Protein AF-F7LZH4-F1 (afdb_monom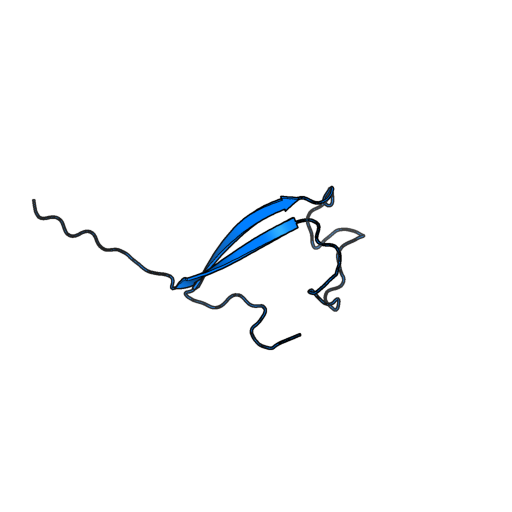er_lite)

Sequence (68 aa):
MEYGKYGVVRNNYYTLTLTKVNGNGTPWYPGGGPEDPDEEEDIDKKGAYLHFEIKVAPWIYWTTNFEI

pLDDT: mean 80.7, std 10.04, range [60.66, 94.88]

Radius of gyration: 18.07 Å; chains: 1; bounding box: 42×38×49 Å

Foldseek 3Di:
DDPPPDDDDPQKDKDKDWDDADDDDDPDDAPPDPPHDDPPDDPPDDDDRTDIDIDIDGRDDDDDDDDD

Structure (mmCIF, N/CA/C/O backbone):
data_AF-F7LZH4-F1
#
_entry.id   AF-F7LZH4-F1
#
loop_
_atom_site.group_PDB
_atom_site.id
_atom_site.type_symbol
_atom_site.label_atom_id
_atom_site.label_alt_id
_atom_site.label_comp_id
_atom_site.label_asym_id
_atom_site.label_entity_id
_atom_site.label_seq_id
_atom_site.pdbx_PDB_ins_code
_atom_site.Cartn_x
_atom_site.Cartn_y
_atom_site.Cartn_z
_atom_site.occupancy
_atom_site.B_iso_or_equiv
_atom_site.auth_seq_id
_atom_site.auth_comp_id
_atom_site.auth_asym_id
_atom_site.auth_atom_id
_atom_site.pdbx_PDB_model_num
ATOM 1 N N . MET A 1 1 ? 6.923 -17.061 -3.378 1.00 68.50 1 MET A N 1
ATOM 2 C CA . MET A 1 1 ? 6.040 -16.122 -2.653 1.00 68.50 1 MET A CA 1
ATOM 3 C C . MET A 1 1 ? 5.446 -16.784 -1.419 1.00 68.50 1 MET A C 1
ATOM 5 O O . MET A 1 1 ? 5.094 -17.956 -1.480 1.00 68.50 1 MET A O 1
ATOM 9 N N . GLU A 1 2 ? 5.343 -16.046 -0.315 1.00 77.50 2 GLU A N 1
ATOM 10 C CA . GLU A 1 2 ? 4.680 -16.489 0.919 1.00 77.50 2 GLU A CA 1
ATOM 11 C C . GLU A 1 2 ? 3.181 -16.148 0.878 1.00 77.50 2 GLU A C 1
ATOM 13 O O . GLU A 1 2 ? 2.792 -15.077 0.403 1.00 77.50 2 GLU A O 1
ATOM 18 N N . TYR A 1 3 ? 2.330 -17.059 1.358 1.00 77.56 3 TYR A N 1
ATOM 19 C CA . TYR A 1 3 ? 0.881 -16.855 1.377 1.00 77.56 3 TYR A CA 1
ATOM 20 C C . TYR A 1 3 ? 0.498 -15.718 2.336 1.00 77.56 3 TYR A C 1
ATOM 22 O O . TYR A 1 3 ? 0.946 -15.687 3.478 1.00 77.56 3 TYR A O 1
ATOM 30 N N . GLY A 1 4 ? -0.344 -14.787 1.879 1.00 81.94 4 GLY A N 1
ATOM 31 C CA . GLY A 1 4 ? -0.787 -13.632 2.672 1.00 81.94 4 GLY A CA 1
ATOM 32 C C . GLY A 1 4 ? 0.144 -12.414 2.631 1.00 81.94 4 GLY A C 1
ATOM 33 O O . GLY A 1 4 ? -0.200 -11.381 3.198 1.00 81.94 4 GLY A O 1
ATOM 34 N N . LYS A 1 5 ? 1.282 -12.493 1.926 1.00 85.12 5 LYS A N 1
ATOM 35 C CA . LYS A 1 5 ? 2.202 -11.358 1.743 1.00 85.12 5 LYS A CA 1
ATOM 36 C C . LYS A 1 5 ? 1.60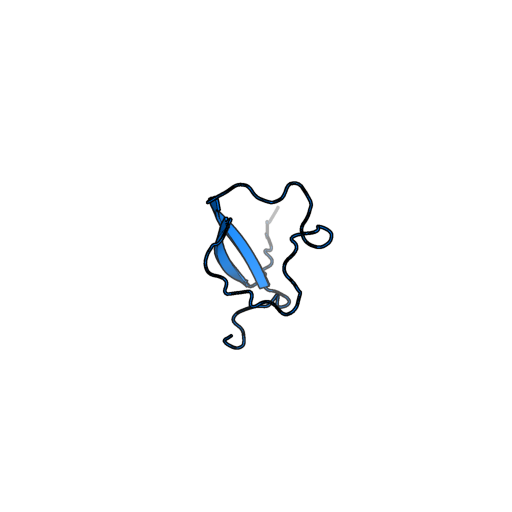0 -10.224 0.901 1.00 85.12 5 LYS A C 1
ATOM 38 O O . LYS A 1 5 ? 1.901 -9.057 1.137 1.00 85.12 5 LYS A O 1
ATOM 43 N N . TYR A 1 6 ? 0.738 -10.566 -0.055 1.00 87.75 6 TYR A N 1
ATOM 44 C CA . TYR A 1 6 ? 0.087 -9.620 -0.959 1.00 87.75 6 TYR A CA 1
ATOM 45 C C . TYR A 1 6 ? -1.422 -9.814 -0.952 1.00 87.75 6 TYR A C 1
ATOM 47 O O . TYR A 1 6 ? -1.914 -10.941 -0.901 1.00 87.75 6 TYR A O 1
ATOM 55 N N . GLY A 1 7 ? -2.153 -8.705 -1.029 1.00 89.25 7 GLY A N 1
ATOM 56 C CA . GLY A 1 7 ? -3.604 -8.708 -1.130 1.00 89.25 7 GLY A CA 1
ATOM 57 C C . GLY A 1 7 ? -4.237 -7.480 -0.490 1.00 89.25 7 GLY A C 1
ATOM 58 O O . GLY A 1 7 ? -3.684 -6.870 0.426 1.00 89.25 7 GLY A O 1
ATOM 59 N N . VAL A 1 8 ? -5.431 -7.146 -0.968 1.00 91.81 8 VAL A N 1
ATOM 60 C CA . VAL A 1 8 ? -6.296 -6.128 -0.369 1.00 91.81 8 VAL A CA 1
ATOM 61 C C . VAL A 1 8 ? -7.499 -6.844 0.226 1.00 91.81 8 VAL A C 1
ATOM 63 O O . VAL A 1 8 ? -8.281 -7.478 -0.481 1.00 91.81 8 VAL A O 1
ATOM 66 N N . VAL A 1 9 ? -7.629 -6.774 1.547 1.00 93.75 9 VAL A N 1
ATOM 67 C CA . VAL A 1 9 ? -8.663 -7.472 2.310 1.00 93.75 9 VAL A CA 1
ATOM 68 C C . VAL A 1 9 ? -9.688 -6.458 2.803 1.00 93.75 9 VAL A C 1
ATOM 70 O O . VAL A 1 9 ? -9.342 -5.379 3.285 1.00 93.75 9 VAL A O 1
ATOM 73 N N . ARG A 1 10 ? -10.972 -6.815 2.703 1.00 93.69 10 ARG A N 1
ATOM 74 C CA . ARG A 1 10 ? -12.094 -5.973 3.150 1.00 93.69 10 ARG A CA 1
ATOM 75 C C . ARG A 1 10 ? -11.904 -5.475 4.591 1.00 93.69 10 ARG A C 1
ATOM 77 O O . ARG A 1 10 ? -11.378 -6.205 5.426 1.00 93.69 10 ARG A O 1
ATOM 84 N N . ASN A 1 11 ? -12.393 -4.267 4.879 1.00 92.62 11 ASN A N 1
ATOM 85 C CA . ASN A 1 11 ? -12.367 -3.644 6.211 1.00 92.62 11 ASN A CA 1
ATOM 86 C C . ASN A 1 11 ? -10.960 -3.383 6.797 1.00 92.62 11 ASN A C 1
ATOM 88 O O . ASN A 1 11 ? -10.799 -3.266 8.012 1.00 92.62 11 ASN A O 1
ATOM 92 N N . ASN A 1 12 ? -9.947 -3.273 5.937 1.00 93.12 12 ASN A N 1
ATOM 93 C CA . ASN A 1 12 ? -8.602 -2.842 6.306 1.00 93.12 12 ASN A CA 1
ATOM 94 C C . ASN A 1 12 ? -8.286 -1.498 5.645 1.00 93.12 12 ASN A C 1
ATOM 96 O O . ASN A 1 12 ? -8.702 -1.233 4.517 1.00 93.12 12 ASN A O 1
ATOM 100 N N . TYR A 1 13 ? -7.534 -0.666 6.354 1.00 92.50 13 TYR A N 1
ATOM 101 C CA . TYR A 1 13 ? -7.007 0.602 5.879 1.00 92.50 13 TYR A CA 1
ATOM 102 C C . TYR A 1 13 ? -5.513 0.439 5.586 1.00 92.50 13 TYR A C 1
ATOM 104 O O . TYR A 1 13 ? -4.727 0.138 6.487 1.00 92.50 13 TYR A O 1
ATOM 112 N N . TYR A 1 14 ? -5.135 0.613 4.319 1.00 94.88 14 TYR A N 1
ATOM 113 C CA . TYR A 1 14 ? -3.763 0.463 3.835 1.00 94.88 14 TYR A CA 1
ATOM 114 C C . TYR A 1 14 ? -3.146 1.844 3.616 1.00 94.88 14 TYR A C 1
ATOM 116 O O . TYR A 1 14 ? -3.540 2.573 2.708 1.00 94.88 14 TYR A O 1
ATOM 124 N N . THR A 1 15 ? -2.162 2.196 4.434 1.00 93.50 15 THR A N 1
ATOM 125 C CA . THR A 1 15 ? -1.401 3.441 4.301 1.00 93.50 15 THR A CA 1
ATOM 126 C C . THR A 1 15 ? -0.093 3.149 3.585 1.00 93.50 15 THR A C 1
ATOM 128 O O . THR A 1 15 ? 0.708 2.352 4.072 1.00 93.50 15 THR A O 1
ATOM 131 N N . LEU A 1 16 ? 0.132 3.809 2.449 1.00 94.00 16 LEU A N 1
ATOM 132 C CA . LEU A 1 16 ? 1.371 3.724 1.682 1.00 94.00 16 LEU A CA 1
ATOM 133 C C . LEU A 1 16 ? 2.139 5.036 1.848 1.00 94.00 16 LEU A C 1
ATOM 135 O O . LEU A 1 16 ? 1.701 6.082 1.371 1.00 94.00 16 LEU A O 1
ATOM 139 N N . THR A 1 17 ? 3.295 4.979 2.499 1.00 91.88 17 THR A N 1
ATOM 140 C CA . THR A 1 17 ? 4.190 6.128 2.658 1.00 91.88 17 THR A CA 1
ATOM 141 C C . THR A 1 17 ? 5.348 5.992 1.684 1.00 91.88 17 THR A C 1
ATOM 143 O O . THR A 1 17 ? 6.181 5.099 1.829 1.00 91.88 17 THR A O 1
ATOM 146 N N . LEU A 1 18 ? 5.422 6.878 0.691 1.00 90.12 18 LEU A N 1
ATOM 147 C CA . LEU A 1 18 ? 6.565 6.943 -0.219 1.00 90.12 18 LEU A CA 1
ATOM 148 C C . LEU A 1 18 ? 7.763 7.561 0.510 1.00 90.12 18 LEU A C 1
ATOM 150 O O . LEU A 1 18 ? 7.709 8.723 0.905 1.00 90.12 18 LEU A O 1
ATOM 154 N N . THR A 1 19 ? 8.848 6.807 0.671 1.00 89.44 19 THR A N 1
ATOM 155 C CA . THR A 1 19 ? 10.052 7.286 1.370 1.00 89.44 19 THR A CA 1
ATOM 156 C C . THR A 1 19 ? 11.175 7.670 0.414 1.00 89.44 19 THR A C 1
ATOM 158 O O . THR A 1 19 ? 11.965 8.561 0.724 1.00 89.44 19 THR A O 1
ATOM 161 N N . LYS A 1 20 ? 11.266 7.020 -0.754 1.00 86.62 20 LYS A N 1
ATOM 162 C CA . LYS A 1 20 ? 12.330 7.279 -1.731 1.00 86.62 20 LYS A CA 1
ATOM 163 C C . LYS A 1 20 ? 11.892 6.971 -3.159 1.00 86.62 20 LYS A C 1
ATOM 165 O O . LYS A 1 20 ? 11.155 6.020 -3.396 1.00 86.62 20 LYS A O 1
ATOM 170 N N . VAL A 1 21 ? 12.429 7.735 -4.108 1.00 88.62 21 VAL A N 1
ATOM 171 C CA . VAL A 1 21 ? 12.335 7.490 -5.553 1.00 88.62 21 VAL A CA 1
ATOM 172 C C . VAL A 1 21 ? 13.753 7.259 -6.080 1.00 88.62 21 VAL A C 1
ATOM 174 O O . VAL A 1 21 ? 14.631 8.087 -5.847 1.00 88.62 21 VAL A O 1
ATOM 177 N N . ASN A 1 22 ? 14.006 6.119 -6.723 1.00 83.31 22 ASN A N 1
ATOM 178 C CA . ASN A 1 22 ? 15.343 5.699 -7.169 1.00 83.31 22 ASN A CA 1
ATOM 179 C C . ASN A 1 22 ? 15.579 5.866 -8.683 1.00 83.31 22 ASN A C 1
ATOM 181 O O . ASN A 1 22 ? 16.669 5.549 -9.151 1.00 83.31 22 ASN A O 1
ATOM 185 N N . GLY A 1 23 ? 14.604 6.362 -9.447 1.00 81.25 23 GLY A N 1
ATOM 186 C CA . GLY A 1 23 ? 14.748 6.562 -10.889 1.00 81.25 23 GLY A CA 1
ATOM 187 C C . GLY A 1 23 ? 13.540 7.242 -11.520 1.00 81.25 23 GLY A C 1
ATOM 188 O O . GLY A 1 23 ? 12.534 7.496 -10.856 1.00 81.25 23 GLY A O 1
ATOM 189 N N . ASN A 1 24 ? 13.651 7.540 -12.811 1.00 80.06 24 ASN A N 1
ATOM 190 C CA . ASN A 1 24 ? 12.524 7.961 -13.631 1.00 80.06 24 ASN A CA 1
ATOM 191 C C . ASN A 1 24 ? 11.548 6.790 -13.798 1.00 80.06 24 ASN A C 1
ATOM 193 O O . ASN A 1 24 ? 11.961 5.675 -14.102 1.00 80.06 24 ASN A O 1
ATOM 197 N N . GLY A 1 25 ? 10.259 7.049 -13.580 1.00 79.12 25 GLY A N 1
ATOM 198 C CA . GLY A 1 25 ? 9.206 6.105 -13.946 1.00 79.12 25 GLY A CA 1
ATOM 199 C C . GLY A 1 25 ? 8.987 6.065 -15.460 1.00 79.12 25 GLY A C 1
ATOM 200 O O . GLY A 1 25 ? 9.736 6.665 -16.236 1.00 79.12 25 GLY A O 1
ATOM 201 N N . THR A 1 26 ? 7.920 5.394 -15.876 1.00 80.38 26 THR A N 1
ATOM 202 C CA . THR A 1 26 ? 7.477 5.371 -17.270 1.00 80.38 26 THR A CA 1
ATOM 203 C C . THR A 1 26 ? 6.674 6.636 -17.604 1.00 80.38 26 THR A C 1
ATOM 205 O O . THR A 1 26 ? 5.948 7.153 -16.751 1.00 80.38 26 THR A O 1
ATOM 208 N N . PRO A 1 27 ? 6.772 7.167 -18.836 1.00 81.00 27 PRO A N 1
ATOM 209 C CA . PRO A 1 27 ? 5.969 8.312 -19.265 1.00 81.00 27 PRO A CA 1
ATOM 210 C C . PRO A 1 27 ? 4.504 7.951 -19.579 1.00 81.00 27 PRO A C 1
ATOM 212 O O . PRO A 1 27 ? 3.677 8.846 -19.737 1.00 81.00 27 PRO A O 1
ATOM 215 N N . TRP A 1 28 ? 4.173 6.661 -19.663 1.00 77.75 28 TRP A N 1
ATOM 216 C CA . TRP A 1 28 ? 2.811 6.130 -19.784 1.00 77.75 28 TRP A CA 1
ATOM 217 C C . TRP A 1 28 ? 2.340 5.509 -18.461 1.00 77.75 28 TRP A C 1
ATOM 219 O O . TRP A 1 28 ? 3.155 5.137 -17.611 1.00 77.75 28 TRP A O 1
ATOM 229 N N . TYR A 1 29 ? 1.019 5.385 -18.298 1.00 75.25 29 TYR A N 1
ATOM 230 C CA . TYR A 1 29 ? 0.428 4.680 -17.161 1.00 75.25 29 TYR A CA 1
ATOM 231 C C . TYR A 1 29 ? 0.736 3.173 -17.217 1.00 75.25 29 TYR A C 1
ATOM 233 O O . TYR A 1 29 ? 0.694 2.610 -18.311 1.00 75.25 29 TYR A O 1
ATOM 241 N N . PRO A 1 30 ? 0.993 2.522 -16.065 1.00 74.44 30 PRO A N 1
ATOM 242 C CA . PRO A 1 30 ? 1.145 1.070 -16.002 1.00 74.44 30 PRO A CA 1
ATOM 243 C C . PRO A 1 30 ? -0.119 0.344 -16.494 1.00 74.44 30 PRO A C 1
ATOM 245 O O . PRO A 1 30 ? -1.228 0.742 -16.129 1.00 74.44 30 PRO A O 1
ATOM 248 N N . GLY A 1 31 ? 0.044 -0.726 -17.272 1.00 68.12 31 GLY A N 1
ATOM 249 C CA . GLY A 1 31 ? -1.027 -1.606 -17.772 1.00 68.12 31 GLY A CA 1
ATOM 250 C C . GLY A 1 31 ? -1.502 -1.358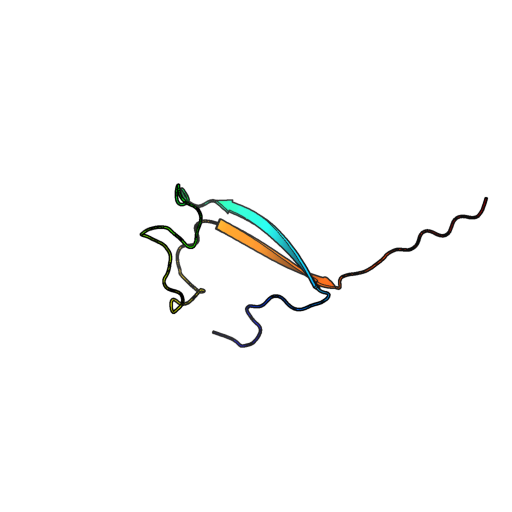 -19.217 1.00 68.12 31 GLY A C 1
ATOM 251 O O . GLY A 1 31 ? -2.552 -1.865 -19.605 1.00 68.12 31 GLY A O 1
ATOM 252 N N . GLY A 1 32 ? -0.776 -0.576 -20.016 1.00 63.62 32 GLY A N 1
ATOM 253 C CA . GLY A 1 32 ? -1.032 -0.383 -21.449 1.00 63.62 32 GLY A CA 1
ATOM 254 C C . GLY A 1 32 ? 0.169 0.091 -22.282 1.00 63.62 32 GLY A C 1
ATOM 255 O O . GLY A 1 32 ? -0.019 0.564 -23.403 1.00 63.62 32 GLY A O 1
ATOM 256 N N . GLY A 1 33 ? 1.385 0.024 -21.747 1.00 65.38 33 GLY A N 1
ATOM 257 C CA . GLY A 1 33 ? 2.625 0.418 -22.399 1.00 65.38 33 GLY A CA 1
ATOM 258 C C . GLY A 1 33 ? 3.504 -0.762 -22.833 1.00 65.38 33 GLY A C 1
ATOM 259 O O . GLY A 1 33 ? 3.314 -1.893 -22.397 1.00 65.38 33 GLY A O 1
ATOM 260 N N . PRO A 1 34 ? 4.500 -0.502 -23.695 1.00 66.25 34 PRO A N 1
ATOM 261 C CA . PRO A 1 34 ? 5.351 -1.541 -24.282 1.00 66.25 34 PRO A CA 1
ATOM 262 C C . PRO A 1 34 ? 6.343 -2.185 -23.300 1.00 66.25 34 PRO A C 1
ATOM 264 O O . PRO A 1 34 ? 6.919 -3.216 -23.631 1.00 66.25 34 PRO A O 1
ATOM 267 N N . GLU A 1 35 ? 6.563 -1.582 -22.127 1.00 67.94 35 GLU A N 1
ATOM 268 C CA . GLU A 1 35 ? 7.459 -2.095 -21.074 1.00 67.94 35 GLU A CA 1
ATOM 269 C C . GLU A 1 35 ? 6.693 -2.495 -19.804 1.00 67.94 35 GLU A C 1
ATOM 271 O O . GLU A 1 35 ? 7.276 -2.541 -18.718 1.00 67.94 35 GLU A O 1
ATOM 276 N N . ASP A 1 36 ? 5.380 -2.718 -19.902 1.00 67.75 36 ASP A N 1
ATOM 277 C CA . ASP A 1 36 ? 4.646 -3.214 -18.746 1.00 67.75 36 ASP A CA 1
ATOM 278 C C . ASP A 1 36 ? 5.099 -4.627 -18.376 1.00 67.75 36 ASP A C 1
ATOM 280 O O . ASP A 1 36 ? 5.329 -5.449 -19.266 1.00 67.75 36 ASP A O 1
ATOM 284 N N . PRO A 1 37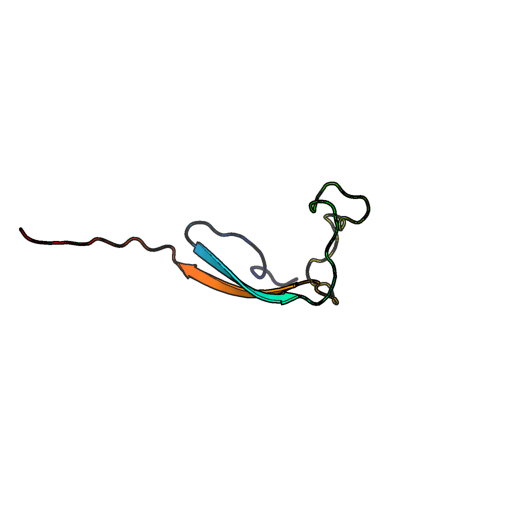 ? 5.246 -4.911 -17.071 1.00 66.88 37 PRO A N 1
ATOM 285 C CA . PRO A 1 37 ? 5.585 -6.248 -16.620 1.00 66.88 37 PRO A CA 1
ATOM 286 C C . PRO A 1 37 ? 4.470 -7.224 -17.008 1.00 66.88 37 PRO A C 1
ATOM 288 O O . PRO A 1 37 ? 3.286 -6.908 -16.855 1.00 66.88 37 PRO A O 1
ATOM 291 N N . ASP A 1 38 ? 4.853 -8.409 -17.481 1.00 70.75 38 ASP A N 1
ATOM 292 C CA . ASP A 1 38 ? 3.901 -9.485 -17.756 1.00 70.75 38 ASP A CA 1
ATOM 293 C C . ASP A 1 38 ? 3.185 -9.889 -16.456 1.00 70.75 38 ASP A C 1
ATOM 295 O O . ASP A 1 38 ? 3.787 -9.916 -15.380 1.00 70.75 38 ASP A O 1
ATOM 299 N N . GLU A 1 39 ? 1.901 -10.251 -16.544 1.00 66.62 39 GLU A N 1
ATOM 300 C CA . GLU A 1 39 ? 1.092 -10.640 -15.373 1.00 66.62 39 GLU A CA 1
ATOM 301 C C . GLU A 1 39 ? 1.663 -11.855 -14.613 1.00 66.62 39 GLU A C 1
ATOM 303 O O . GLU A 1 39 ? 1.378 -12.040 -13.430 1.00 66.62 39 GLU A O 1
ATOM 308 N N . GLU A 1 40 ? 2.480 -12.677 -15.280 1.00 66.62 40 GLU A N 1
ATOM 309 C CA . GLU A 1 40 ? 3.146 -13.849 -14.700 1.00 66.62 40 GLU A CA 1
ATOM 310 C C . GLU A 1 40 ? 4.466 -13.519 -13.984 1.00 66.62 40 GLU A C 1
ATOM 312 O O . GLU A 1 40 ? 5.040 -14.384 -13.314 1.00 66.62 40 GLU A O 1
ATOM 317 N N . GLU A 1 41 ? 4.979 -12.292 -14.109 1.00 70.94 41 GLU A N 1
ATOM 318 C CA . GLU A 1 41 ? 6.239 -11.926 -13.475 1.00 70.94 41 GLU A CA 1
ATOM 319 C C . GLU A 1 41 ? 6.103 -11.783 -11.956 1.00 70.94 41 GLU A C 1
ATOM 321 O O . GLU A 1 41 ? 5.176 -11.175 -11.420 1.00 70.94 41 GLU A O 1
ATOM 326 N N . ASP A 1 42 ? 7.098 -12.317 -11.243 1.00 71.25 42 ASP A N 1
ATOM 327 C CA . ASP A 1 42 ? 7.161 -12.212 -9.791 1.00 71.25 42 ASP A CA 1
ATOM 328 C C . ASP A 1 42 ? 7.240 -10.735 -9.372 1.00 71.25 42 ASP A C 1
ATO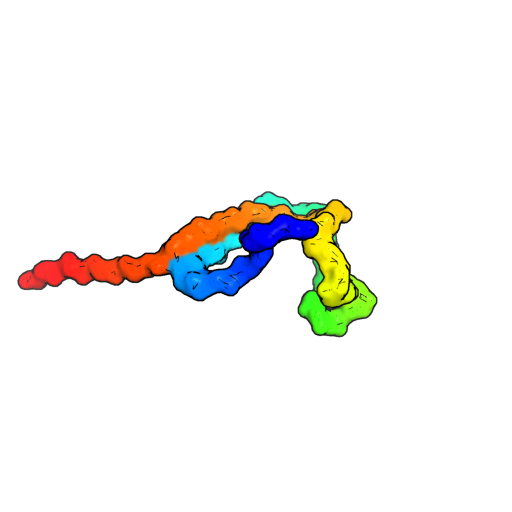M 330 O O . ASP A 1 42 ? 8.101 -9.980 -9.828 1.00 71.25 42 ASP A O 1
ATOM 334 N N . ILE A 1 43 ? 6.342 -10.330 -8.480 1.00 75.56 43 ILE A N 1
ATOM 335 C CA . ILE A 1 43 ? 6.288 -8.991 -7.887 1.00 75.56 43 ILE A CA 1
ATOM 336 C C . ILE A 1 43 ? 7.471 -8.706 -6.947 1.00 75.56 43 ILE A C 1
ATOM 338 O O . ILE A 1 43 ? 7.781 -7.543 -6.688 1.00 75.56 43 ILE A O 1
ATOM 342 N N . ASP A 1 44 ? 8.176 -9.732 -6.463 1.00 74.88 44 ASP A N 1
ATOM 343 C CA . ASP A 1 44 ? 9.385 -9.615 -5.637 1.00 74.88 44 ASP A CA 1
ATOM 344 C C . ASP A 1 44 ? 10.660 -9.338 -6.468 1.00 74.88 44 ASP A C 1
ATOM 346 O O . ASP A 1 44 ? 11.679 -10.028 -6.351 1.00 74.88 44 ASP A O 1
ATOM 350 N N . LYS A 1 45 ? 10.653 -8.299 -7.314 1.00 71.31 45 LYS A N 1
ATOM 351 C CA . LYS A 1 45 ? 11.827 -7.958 -8.140 1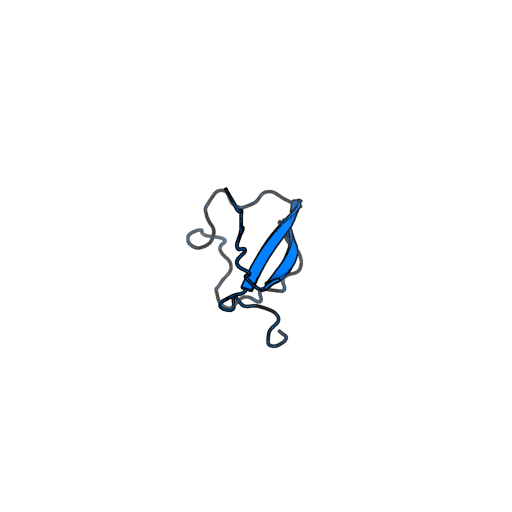.00 71.31 45 LYS A CA 1
ATOM 352 C C . LYS A 1 45 ? 12.885 -7.152 -7.390 1.00 71.31 45 LYS A C 1
ATOM 354 O O . LYS A 1 45 ? 12.604 -6.248 -6.601 1.00 71.31 45 LYS A O 1
ATOM 359 N N . LYS A 1 46 ? 14.152 -7.419 -7.722 1.00 60.66 46 LYS A N 1
ATOM 360 C CA . LYS A 1 46 ? 15.290 -6.583 -7.316 1.00 60.66 46 LYS A CA 1
ATOM 361 C C . LYS A 1 46 ? 15.401 -5.382 -8.259 1.00 60.66 46 LYS A C 1
ATOM 363 O O . LYS A 1 46 ? 15.679 -5.565 -9.435 1.00 60.66 46 LYS A O 1
ATOM 368 N N . GLY A 1 47 ? 15.234 -4.170 -7.726 1.00 64.56 47 GLY A N 1
ATOM 369 C CA . GLY A 1 47 ? 15.361 -2.918 -8.490 1.00 64.56 47 GLY A CA 1
ATOM 370 C C . GLY A 1 47 ? 14.090 -2.071 -8.472 1.00 64.56 47 GLY A C 1
ATOM 371 O O . GLY A 1 47 ? 13.504 -1.806 -9.512 1.00 64.56 47 GLY A O 1
ATOM 372 N N . ALA A 1 48 ? 13.643 -1.662 -7.282 1.00 69.75 48 ALA A N 1
ATOM 373 C CA . ALA A 1 48 ? 12.414 -0.888 -7.133 1.00 69.75 48 ALA A CA 1
ATOM 374 C C . ALA A 1 48 ? 12.602 0.592 -7.523 1.00 69.75 48 ALA A C 1
ATOM 376 O O . ALA A 1 48 ? 13.493 1.271 -6.997 1.00 69.75 48 ALA A O 1
ATOM 377 N N . TYR A 1 49 ? 11.710 1.104 -8.380 1.00 81.25 49 TYR A N 1
ATOM 378 C CA . TYR A 1 49 ? 11.610 2.530 -8.728 1.00 81.25 49 TYR A CA 1
ATOM 379 C C . TYR A 1 49 ? 11.237 3.392 -7.520 1.00 81.25 49 TYR A C 1
ATOM 381 O O . TYR A 1 49 ? 11.753 4.497 -7.346 1.00 81.25 49 TYR A O 1
ATOM 389 N N . LEU A 1 50 ? 10.352 2.866 -6.672 1.00 85.88 50 LEU A N 1
ATOM 390 C CA . LEU A 1 50 ? 9.789 3.544 -5.515 1.00 85.88 50 LEU A CA 1
ATOM 391 C C . LEU A 1 50 ? 10.003 2.693 -4.268 1.00 85.88 50 LEU A C 1
ATOM 393 O O . LEU A 1 50 ? 9.846 1.473 -4.297 1.00 85.88 50 LEU A O 1
ATOM 397 N N . HIS A 1 51 ? 10.343 3.345 -3.165 1.00 86.62 51 HIS A N 1
ATOM 398 C CA . HIS A 1 51 ? 10.421 2.721 -1.857 1.00 86.62 51 HIS A CA 1
ATOM 399 C C . HIS A 1 51 ? 9.214 3.152 -1.032 1.00 86.62 51 HIS A C 1
ATOM 401 O O . HIS A 1 51 ? 9.056 4.338 -0.737 1.00 86.62 51 HIS A O 1
ATOM 407 N N . PHE A 1 52 ? 8.382 2.186 -0.655 1.00 87.25 52 PHE A N 1
ATOM 408 C CA . PHE A 1 52 ? 7.203 2.412 0.168 1.00 87.25 52 PHE A CA 1
ATOM 409 C C . PHE A 1 52 ? 7.348 1.739 1.527 1.00 87.25 52 PHE A C 1
ATOM 411 O O . PHE A 1 52 ? 7.781 0.594 1.625 1.00 87.25 52 PHE A O 1
ATOM 418 N N . GLU A 1 53 ? 6.912 2.439 2.564 1.00 90.44 53 GLU A N 1
ATOM 419 C CA . GLU A 1 53 ? 6.543 1.839 3.839 1.00 90.44 53 GLU A CA 1
ATOM 420 C C . GLU A 1 53 ? 5.025 1.618 3.826 1.00 90.44 53 GLU A C 1
ATOM 422 O O . GLU A 1 53 ? 4.259 2.566 3.645 1.00 90.44 53 GLU A O 1
ATOM 427 N N . ILE A 1 54 ? 4.584 0.370 3.994 1.00 91.56 54 ILE A N 1
ATOM 428 C CA . ILE A 1 54 ? 3.162 0.009 3.980 1.00 91.56 54 ILE A CA 1
ATOM 429 C C . ILE A 1 54 ? 2.729 -0.347 5.399 1.00 91.56 54 ILE A C 1
ATOM 431 O O . ILE A 1 54 ? 3.326 -1.212 6.039 1.00 91.56 54 ILE A O 1
ATOM 435 N N . LYS A 1 55 ? 1.671 0.305 5.888 1.00 93.06 55 LYS A N 1
ATOM 436 C CA . LYS A 1 55 ? 1.044 0.014 7.183 1.00 93.06 55 LYS A CA 1
ATOM 437 C C . LYS A 1 55 ? -0.401 -0.398 6.974 1.00 93.06 55 LYS A C 1
ATOM 439 O O . LYS A 1 55 ? -1.125 0.249 6.221 1.00 93.06 55 LYS A O 1
ATOM 444 N N . VAL A 1 56 ? -0.818 -1.452 7.666 1.00 92.81 56 VAL A N 1
ATOM 445 C CA . VAL A 1 56 ? -2.192 -1.961 7.625 1.00 92.81 56 VAL A CA 1
ATOM 446 C C . VAL A 1 56 ? -2.818 -1.771 8.998 1.00 92.81 56 VAL A C 1
ATOM 448 O O . VAL A 1 56 ? -2.248 -2.190 10.004 1.00 92.81 56 VAL A O 1
ATOM 451 N N . ALA A 1 57 ? -3.977 -1.123 9.039 1.00 92.06 57 ALA A N 1
ATOM 452 C CA . ALA A 1 57 ? -4.752 -0.890 10.251 1.00 92.06 57 ALA A CA 1
ATOM 453 C C . ALA A 1 57 ? -6.213 -1.325 10.042 1.00 92.06 57 ALA A C 1
ATOM 455 O O . ALA A 1 57 ? -6.688 -1.337 8.905 1.00 92.06 57 ALA A O 1
ATOM 456 N N . PRO A 1 58 ? -6.957 -1.670 11.106 1.00 92.38 58 PRO A N 1
ATOM 457 C CA . PRO A 1 58 ? -8.389 -1.918 10.984 1.00 92.38 58 PRO A CA 1
ATOM 458 C C . PRO A 1 58 ? -9.123 -0.636 10.572 1.00 92.38 58 PRO A C 1
ATOM 460 O O . PRO A 1 58 ? -8.813 0.453 11.061 1.00 92.38 58 PRO A O 1
ATOM 463 N N . TRP A 1 59 ? -10.124 -0.760 9.699 1.00 91.44 59 TRP A N 1
ATOM 464 C CA . TRP A 1 59 ? -11.009 0.364 9.402 1.00 91.44 59 TRP A CA 1
ATOM 465 C C . TRP A 1 59 ? -11.960 0.582 10.583 1.00 91.44 59 TRP A C 1
ATOM 467 O O . TRP A 1 59 ? -12.772 -0.283 10.913 1.00 91.44 59 TRP A O 1
ATOM 477 N N . ILE A 1 60 ? -11.833 1.738 11.233 1.00 90.12 60 ILE A N 1
ATOM 478 C CA . ILE A 1 60 ? -12.641 2.137 12.390 1.00 90.12 60 ILE A CA 1
ATOM 479 C C . ILE A 1 60 ? -13.573 3.303 12.047 1.00 90.12 60 ILE A C 1
ATOM 481 O O . ILE A 1 60 ? -13.272 4.113 11.170 1.00 90.12 60 ILE A O 1
ATOM 485 N N . TYR A 1 61 ? -14.691 3.398 12.766 1.00 85.88 61 TYR A N 1
ATOM 486 C CA . TYR A 1 61 ? -15.572 4.567 12.772 1.00 85.88 61 TYR A CA 1
ATOM 487 C C . TYR A 1 61 ? -15.438 5.304 14.108 1.00 85.88 61 TYR A C 1
ATOM 489 O O . TYR A 1 61 ? -15.054 4.706 15.116 1.00 85.88 61 TYR A O 1
ATOM 497 N N . TRP A 1 62 ? -15.763 6.594 14.128 1.00 81.88 62 TRP A N 1
ATOM 498 C CA . TRP A 1 62 ? -15.769 7.402 15.348 1.00 81.88 62 TRP A CA 1
ATOM 499 C C . TRP A 1 62 ? -17.141 8.049 15.525 1.00 81.88 62 TRP A C 1
ATOM 501 O O . TRP A 1 62 ? -17.790 8.413 14.545 1.00 81.88 62 TRP A O 1
ATOM 511 N N . THR A 1 63 ? -17.573 8.208 16.773 1.00 84.56 63 THR A N 1
ATOM 512 C CA . THR A 1 63 ? -18.825 8.886 17.126 1.00 84.56 63 THR A CA 1
ATOM 513 C C . THR A 1 63 ? -18.525 9.993 18.119 1.00 84.56 63 THR A C 1
ATOM 515 O O . THR A 1 63 ? -17.938 9.730 19.169 1.00 84.56 63 THR A O 1
ATOM 518 N N . THR A 1 64 ? -18.947 11.215 17.811 1.00 79.38 64 THR A N 1
ATOM 519 C CA . THR A 1 64 ? -18.832 12.345 18.735 1.00 79.38 64 THR A CA 1
ATOM 520 C C . THR A 1 64 ? -20.182 12.558 19.401 1.00 79.38 64 THR A C 1
ATOM 522 O O . THR A 1 64 ? -21.125 12.993 18.747 1.00 79.38 64 THR A O 1
ATOM 525 N N . ASN A 1 65 ? -20.274 12.256 20.694 1.00 78.00 65 ASN A N 1
ATOM 526 C CA . ASN A 1 65 ? -21.420 12.650 21.507 1.00 78.00 65 ASN A CA 1
ATOM 527 C C . ASN A 1 65 ? -21.125 14.035 22.083 1.00 78.00 65 ASN A C 1
ATOM 529 O O . ASN A 1 65 ? -20.095 14.218 22.730 1.00 78.00 65 ASN A O 1
ATOM 533 N N . PHE A 1 66 ? -22.007 15.000 21.849 1.00 74.62 66 PHE A N 1
ATOM 534 C CA . PHE A 1 66 ? -21.991 16.271 22.562 1.00 74.62 66 PHE A CA 1
ATOM 535 C C . PHE A 1 66 ? -23.390 16.545 23.109 1.00 74.62 66 PHE A C 1
ATOM 537 O O . PHE A 1 66 ? -24.388 16.281 22.439 1.00 74.62 66 PHE A O 1
ATOM 544 N N . GLU A 1 67 ? -23.445 17.038 24.340 1.00 68.75 67 GLU A N 1
ATOM 545 C CA . GLU A 1 67 ? -24.660 17.574 24.948 1.00 68.75 67 GLU A CA 1
ATOM 546 C C . GLU A 1 67 ? -24.721 19.079 24.637 1.00 68.75 67 GLU A C 1
ATOM 548 O O . GLU A 1 67 ? -23.695 19.761 24.705 1.00 68.75 67 GLU A O 1
ATOM 553 N N . ILE A 1 68 ? -25.901 19.565 24.231 1.00 64.06 68 ILE A N 1
ATOM 554 C CA . ILE A 1 68 ? -26.224 20.997 24.080 1.00 64.06 68 ILE A CA 1
ATOM 555 C C . ILE A 1 68 ? -26.900 21.472 25.361 1.00 64.06 68 ILE A C 1
ATOM 557 O O . ILE A 1 68 ? -27.823 20.756 25.813 1.00 64.06 68 ILE A O 1
#

Secondary structure (DSSP, 8-state):
--TTSS---TTEEEEEEEEEE-S---SS-TTSSTTPPPTTS-S--S--SEEEEEEEEE----------